Protein 3FK8 (pdb70)

Structure (mmCIF, N/CA/C/O backbone):
data_3FK8
#
_entry.id   3FK8
#
_cell.length_a   35.325
_cell.length_b   50.236
_cell.length_c   65.858
_cell.angle_alpha   90.00
_cell.angle_beta   90.00
_cell.angle_gamma   90.00
#
_symmetry.space_group_name_H-M   'P 21 21 21'
#
loop_
_entity.id
_entity.type
_entity.pdbx_description
1 polymer 'Disulphide isomerase'
2 non-polymer 'FORMIC ACID'
3 water water
#
loop_
_atom_site.group_PDB
_atom_site.id
_atom_site.type_symbol
_atom_site.label_atom_id
_atom_site.label_alt_id
_atom_site.label_comp_id
_atom_site.label_asym_id
_atom_site.label_entity_id
_atom_site.label_seq_id
_atom_site.pdbx_PDB_ins_code
_atom_site.Cartn_x
_atom_site.Cartn_y
_atom_site.Cartn_z
_atom_site.occupancy
_atom_site.B_iso_or_equiv
_atom_site.auth_seq_id
_atom_site.auth_comp_id
_atom_site.auth_asym_id
_atom_site.auth_atom_id
_atom_site.pdbx_PDB_model_num
ATOM 1 N N . ALA A 1 3 ? 44.536 1.410 15.123 1.00 36.80 18 ALA A N 1
ATOM 2 C CA . ALA A 1 3 ? 43.656 0.775 14.094 1.00 36.44 18 ALA A CA 1
ATOM 3 C C . ALA A 1 3 ? 43.379 1.690 12.891 1.00 35.84 18 ALA A C 1
ATOM 4 O O . ALA A 1 3 ? 43.076 2.871 13.038 1.00 36.62 18 ALA A O 1
ATOM 6 N N . LEU A 1 4 ? 43.489 1.119 11.698 1.00 34.73 19 LEU A N 1
ATOM 7 C CA . LEU A 1 4 ? 43.436 1.882 10.458 1.00 33.11 19 LEU A CA 1
ATOM 8 C C . LEU A 1 4 ? 42.006 1.879 9.908 1.00 33.09 19 LEU A C 1
ATOM 9 O O . LEU A 1 4 ? 41.298 0.879 9.999 1.00 33.52 19 LEU A O 1
ATOM 14 N N . ASN A 1 5 ? 41.582 3.007 9.356 1.00 32.48 20 ASN A N 1
ATOM 15 C CA . ASN A 1 5 ? 40.262 3.145 8.702 1.00 32.12 20 ASN A CA 1
ATOM 16 C C . ASN A 1 5 ? 39.004 2.867 9.559 1.00 31.40 20 ASN A C 1
ATOM 17 O O . ASN A 1 5 ? 38.091 2.143 9.153 1.00 33.32 20 ASN A O 1
ATOM 22 N N . LEU A 1 6 ? 38.976 3.473 10.737 1.00 29.53 21 LEU A N 1
ATOM 23 C CA . LEU A 1 6 ? 37.828 3.421 11.660 1.00 28.10 21 LEU A CA 1
ATOM 24 C C . LEU A 1 6 ? 36.518 3.941 11.067 1.00 25.84 21 LEU A C 1
ATOM 25 O O . LEU A 1 6 ? 36.509 4.948 10.364 1.00 25.90 21 LEU A O 1
ATOM 30 N N . PRO A 1 7 ? 35.384 3.279 11.389 1.00 22.91 22 PRO A N 1
ATOM 31 C CA . PRO A 1 7 ? 34.149 3.801 10.745 1.00 21.94 22 PRO A CA 1
ATOM 32 C C . PRO A 1 7 ? 33.677 5.172 11.242 1.00 20.04 22 PRO A C 1
ATOM 33 O O . PRO A 1 7 ? 33.085 5.933 10.485 1.00 22.10 22 PRO A O 1
ATOM 37 N N . TYR A 1 8 ? 33.964 5.494 12.494 1.00 15.62 23 TYR A N 1
ATOM 38 C CA . TYR A 1 8 ? 33.551 6.761 13.070 1.00 15.60 23 TYR A CA 1
ATOM 39 C C . TYR A 1 8 ? 34.728 7.713 13.206 1.00 16.29 23 TYR A C 1
ATOM 40 O O . TYR A 1 8 ? 35.829 7.316 13.607 1.00 17.19 23 TYR A O 1
ATOM 49 N N . ASP A 1 9 ? 34.457 8.979 12.926 1.00 16.59 24 ASP A N 1
ATOM 50 C CA . ASP A 1 9 ? 35.479 9.997 13.024 1.00 17.31 24 ASP A CA 1
ATOM 51 C C . ASP A 1 9 ? 35.293 10.708 14.338 1.00 16.52 24 ASP A C 1
ATOM 52 O O . ASP A 1 9 ? 34.373 11.525 14.508 1.00 18.03 24 ASP A O 1
ATOM 57 N N . GLU A 1 10 ? 36.163 10.386 15.287 1.00 17.33 25 GLU A N 1
ATOM 58 C CA . GLU A 1 10 ? 36.055 10.899 16.631 1.00 17.32 25 GLU A CA 1
ATOM 59 C C . GLU A 1 10 ? 36.337 12.406 16.744 1.00 19.32 25 GLU A C 1
ATOM 60 O O . GLU A 1 10 ? 36.018 13.018 17.760 1.00 20.10 25 GLU A O 1
ATOM 66 N N . HIS A 1 11 ? 36.879 12.987 15.673 1.00 17.99 26 HIS A N 1
ATOM 67 C CA . HIS A 1 11 ? 37.244 14.395 15.612 1.00 18.11 26 HIS A CA 1
ATOM 68 C C . HIS A 1 11 ? 36.259 15.243 14.846 1.00 18.62 26 HIS A C 1
ATOM 69 O O . HIS A 1 11 ? 36.404 16.483 14.845 1.00 20.67 26 HIS A O 1
ATOM 76 N N . ALA A 1 12 ? 35.263 14.602 14.210 1.00 18.36 27 ALA A N 1
ATOM 77 C CA . ALA A 1 12 ? 34.333 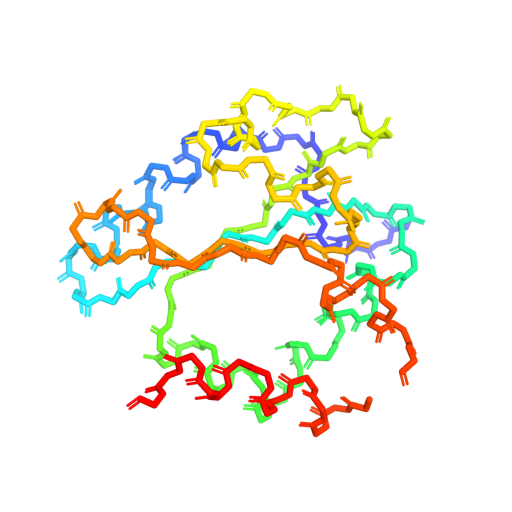15.343 13.380 1.00 18.95 27 ALA A CA 1
ATOM 78 C C . ALA A 1 12 ? 33.471 16.307 14.203 1.00 18.43 27 ALA A C 1
ATOM 79 O O . ALA A 1 12 ? 33.120 16.042 15.364 1.00 17.91 27 ALA A O 1
ATOM 81 N N . ASP A 1 13 ? 33.108 17.421 13.570 1.00 18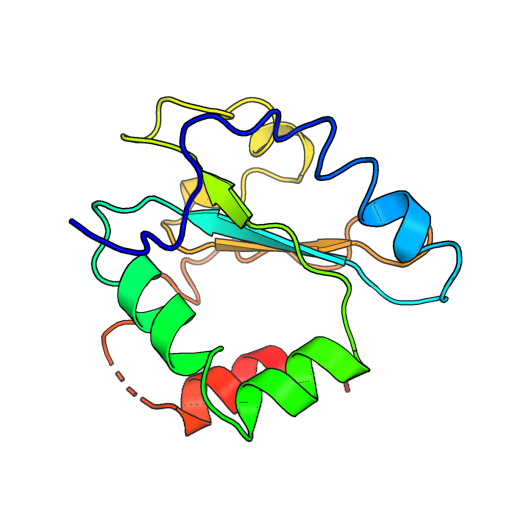.52 28 ASP A N 1
ATOM 82 C CA . ASP A 1 13 ? 32.100 18.346 14.055 1.00 18.00 28 ASP A CA 1
ATOM 83 C C . ASP A 1 13 ? 30.774 17.770 13.558 1.00 16.68 28 ASP A C 1
ATOM 84 O O . ASP A 1 13 ? 30.357 18.046 12.441 1.00 15.93 28 ASP A O 1
ATOM 89 N N . ALA A 1 14 ? 30.147 16.926 14.381 1.00 14.62 29 ALA A N 1
ATOM 90 C CA . ALA A 1 14 ? 28.993 16.196 13.900 1.00 13.74 29 ALA A CA 1
ATOM 91 C C . ALA A 1 14 ? 27.823 17.134 13.543 1.00 13.03 29 ALA A C 1
ATOM 92 O O . ALA A 1 14 ? 27.108 16.886 12.581 1.00 14.76 29 ALA A O 1
ATOM 94 N N . TRP A 1 15 ? 27.577 18.200 14.318 1.00 14.12 30 TRP A N 1
ATOM 95 C CA . TRP A 1 15 ? 26.484 19.109 13.969 1.00 14.48 30 TRP A CA 1
ATOM 96 C C . TRP A 1 15 ? 26.648 19.728 12.581 1.00 14.95 30 TRP A C 1
ATOM 97 O O . TRP A 1 15 ? 25.687 19.828 11.814 1.00 15.40 30 TRP A O 1
ATOM 108 N N A THR A 1 16 ?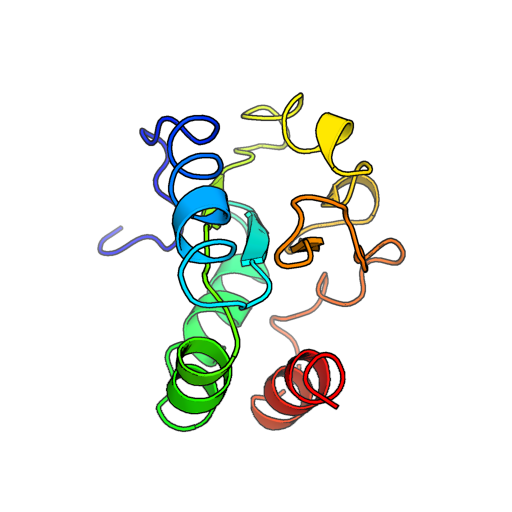 27.884 20.136 12.275 0.50 14.50 31 THR A N 1
ATOM 109 N N B THR A 1 16 ? 27.867 20.131 12.238 0.50 15.81 31 THR A N 1
ATOM 110 C CA A THR A 1 16 ? 28.178 20.688 10.945 0.50 14.69 31 THR A CA 1
ATOM 111 C CA B THR A 1 16 ? 28.049 20.711 10.904 0.50 16.86 31 THR A CA 1
ATOM 112 C C A THR A 1 16 ? 27.942 19.649 9.875 0.50 14.47 31 THR A C 1
ATOM 113 C C B THR A 1 16 ? 28.041 19.661 9.804 0.50 16.02 31 THR A C 1
ATOM 114 O O A THR A 1 16 ? 27.266 19.938 8.874 0.50 13.80 31 THR A O 1
ATOM 115 O O B THR A 1 16 ? 27.657 19.959 8.679 0.50 16.53 31 THR A O 1
ATOM 122 N N . GLN A 1 17 ? 28.419 18.423 10.127 1.00 14.93 32 GLN A N 1
ATOM 123 C CA . GLN A 1 17 ? 28.233 17.324 9.172 1.00 14.91 32 GLN A CA 1
ATOM 124 C C . GLN A 1 17 ? 26.770 17.007 8.942 1.00 14.42 32 GLN A C 1
ATOM 125 O O . GLN A 1 17 ? 26.368 16.786 7.802 1.00 15.25 32 GLN A O 1
ATOM 131 N N . VAL A 1 18 ? 25.969 17.004 10.013 1.00 15.42 33 VAL A N 1
ATOM 132 C CA . VAL A 1 18 ? 24.550 16.726 9.849 1.00 15.86 33 VAL A CA 1
ATOM 133 C C . VAL A 1 18 ? 23.884 17.879 9.074 1.00 16.66 33 VAL A C 1
ATOM 134 O O . VAL A 1 18 ? 23.086 17.661 8.190 1.00 16.40 33 VAL A O 1
ATOM 138 N N . LYS A 1 19 ? 24.254 19.120 9.395 1.00 16.09 34 LYS A N 1
ATOM 139 C CA . LYS A 1 19 ? 23.691 20.272 8.694 1.00 16.85 34 LYS A CA 1
ATOM 140 C C . LYS A 1 19 ? 23.967 20.167 7.184 1.00 17.40 34 LYS A C 1
ATOM 141 O O . LYS A 1 19 ? 23.070 20.385 6.350 1.00 18.36 34 LYS A O 1
ATOM 147 N N A LYS A 1 20 ? 25.220 19.838 6.862 0.50 17.07 35 LYS A N 1
ATOM 148 N N B LYS A 1 20 ? 25.207 19.867 6.816 0.50 16.95 35 LYS A N 1
ATOM 149 C CA A LYS A 1 20 ? 25.664 19.695 5.471 0.50 17.99 35 LYS A CA 1
ATOM 150 C CA B LYS A 1 20 ? 25.510 19.746 5.388 0.50 17.45 35 LYS A CA 1
ATOM 151 C C A LYS A 1 20 ? 24.953 18.542 4.731 0.50 17.69 35 LYS A C 1
ATOM 152 C C B LYS A 1 20 ? 24.725 18.585 4.755 0.50 17.34 35 LYS A C 1
ATOM 153 O O A LYS A 1 20 ? 24.662 18.662 3.541 0.50 18.20 35 LYS A O 1
ATOM 154 O O B LYS A 1 20 ? 24.129 18.737 3.678 0.50 17.46 35 LYS A O 1
ATOM 165 N N . ALA A 1 21 ? 24.686 17.433 5.427 1.00 17.29 36 ALA A N 1
ATOM 166 C CA . ALA A 1 21 ? 23.989 16.290 4.839 1.00 17.40 36 ALA A CA 1
ATOM 167 C C . ALA A 1 21 ? 22.509 16.622 4.631 1.00 17.36 36 ALA A C 1
ATOM 168 O O . ALA A 1 21 ? 21.935 16.323 3.566 1.00 17.95 36 ALA A O 1
ATOM 170 N N . LEU A 1 22 ? 21.895 17.311 5.608 1.00 17.82 37 LEU A N 1
ATOM 171 C CA . LEU A 1 22 ? 20.504 17.708 5.478 1.00 18.96 37 LEU A CA 1
ATOM 172 C C . LEU A 1 22 ? 20.329 18.714 4.336 1.00 19.23 37 LEU A C 1
ATOM 173 O O . LEU A 1 22 ? 19.326 18.663 3.611 1.00 20.78 37 LEU A O 1
ATOM 178 N N . ALA A 1 23 ? 21.314 19.600 4.143 1.00 19.97 38 ALA A N 1
ATOM 179 C CA . ALA A 1 23 ? 21.262 20.548 3.036 1.00 20.65 38 ALA A CA 1
ATOM 180 C C . ALA A 1 23 ? 21.321 19.800 1.692 1.00 20.86 38 ALA A C 1
ATOM 181 O O . ALA A 1 23 ? 20.624 20.135 0.723 1.00 22.01 38 ALA A O 1
ATOM 183 N N . ALA A 1 24 ? 22.149 18.754 1.655 1.00 19.72 39 ALA A N 1
ATOM 184 C CA . ALA A 1 24 ? 22.305 17.923 0.454 1.00 20.16 39 ALA A CA 1
ATOM 185 C C . ALA A 1 24 ? 21.012 17.160 0.176 1.00 19.22 39 ALA A C 1
ATOM 186 O O . ALA A 1 24 ? 20.611 17.037 -0.987 1.00 19.89 39 ALA A O 1
ATOM 188 N N . GLY A 1 25 ? 20.378 16.627 1.221 1.00 18.96 40 GLY A N 1
ATOM 189 C CA . GLY A 1 25 ? 19.098 15.954 1.077 1.00 19.91 40 GLY A CA 1
ATOM 190 C C . GLY A 1 25 ? 18.003 16.860 0.576 1.00 20.78 40 GLY A C 1
ATOM 191 O O . GLY A 1 25 ? 17.177 16.441 -0.233 1.00 21.47 40 GLY A O 1
ATOM 192 N N . LYS A 1 26 ? 17.941 18.077 1.101 1.00 21.46 41 LYS A N 1
ATOM 193 C CA A LYS A 1 26 ? 16.966 19.040 0.580 0.50 22.75 41 LYS A CA 1
ATOM 194 C CA B LYS A 1 26 ? 16.970 19.053 0.582 0.50 22.83 41 LYS A CA 1
ATOM 195 C C . LYS A 1 26 ? 17.205 19.318 -0.911 1.00 23.44 41 LYS A C 1
ATOM 196 O O . LYS A 1 26 ? 16.266 19.279 -1.705 1.00 24.22 41 LYS A O 1
ATOM 207 N N . ARG A 1 27 ? 18.468 19.554 -1.268 1.00 23.69 42 ARG A N 1
ATOM 208 C CA A ARG A 1 27 ? 18.879 19.842 -2.646 0.50 24.38 42 ARG A CA 1
ATOM 209 C CA B ARG A 1 27 ? 18.888 19.839 -2.643 0.50 24.22 42 ARG A CA 1
ATOM 210 C C . ARG A 1 27 ? 18.537 18.704 -3.604 1.00 24.70 42 ARG A C 1
ATOM 211 O O . ARG A 1 27 ? 18.022 18.936 -4.715 1.00 26.14 42 ARG A O 1
ATOM 226 N N . THR A 1 28 ? 18.826 17.475 -3.191 1.00 23.29 43 THR A N 1
ATOM 227 C CA . THR A 1 28 ? 18.637 16.284 -4.037 1.00 22.08 43 THR A CA 1
ATOM 228 C C . THR A 1 28 ? 17.265 15.622 -3.864 1.00 20.95 43 THR A C 1
ATOM 229 O O . THR A 1 28 ? 16.945 14.643 -4.559 1.00 22.39 43 THR A O 1
AT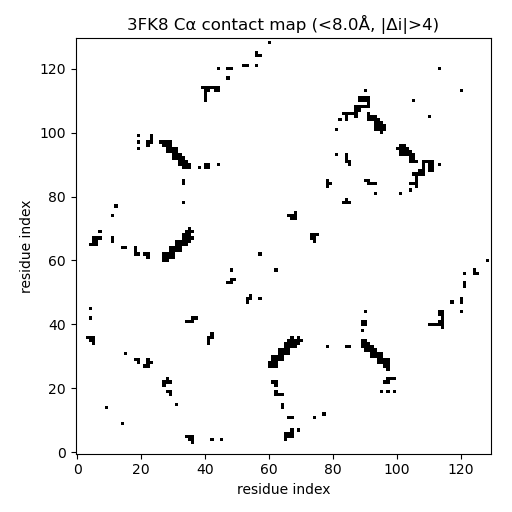OM 233 N N . HIS A 1 29 ? 16.463 16.135 -2.926 1.00 20.59 44 HIS A N 1
ATOM 234 C CA . HIS A 1 29 ? 15.162 15.543 -2.556 1.00 20.64 44 HIS A CA 1
ATOM 235 C C . HIS A 1 29 ? 15.328 14.085 -2.107 1.00 19.98 44 HIS A C 1
ATOM 236 O O . HIS A 1 29 ? 14.644 13.178 -2.577 1.00 20.97 44 HIS A O 1
ATOM 243 N N . LYS A 1 30 ? 16.303 13.880 -1.230 1.00 18.45 45 LYS A N 1
ATOM 244 C CA A LYS A 1 30 ? 16.543 12.574 -0.635 0.50 17.43 45 LYS A CA 1
ATOM 245 C CA B LYS A 1 30 ? 16.598 12.577 -0.642 0.50 17.47 45 LYS A CA 1
ATOM 246 C C . LYS A 1 30 ? 16.500 12.663 0.876 1.00 16.62 45 LYS A C 1
ATOM 247 O O . LYS A 1 30 ? 16.830 13.697 1.457 1.00 17.15 45 LYS A O 1
ATOM 258 N N . PRO A 1 31 ? 16.054 11.589 1.518 1.00 15.57 46 PRO A N 1
ATOM 259 C CA . PRO A 1 31 ? 16.195 11.519 2.983 1.00 15.31 46 PRO A CA 1
ATOM 260 C C . PRO A 1 31 ? 17.668 11.404 3.402 1.00 15.60 46 PRO A C 1
ATOM 261 O O . PRO A 1 31 ? 18.539 10.966 2.607 1.00 15.59 46 PRO A O 1
ATOM 265 N N . THR A 1 32 ? 17.945 11.800 4.634 1.00 14.79 47 THR A N 1
ATOM 266 C CA . THR A 1 32 ? 19.266 11.659 5.229 1.00 15.42 47 THR A CA 1
ATOM 267 C C . THR A 1 32 ? 19.237 10.559 6.284 1.00 13.53 47 THR A C 1
ATOM 268 O O . THR A 1 32 ? 18.301 10.468 7.078 1.00 13.80 47 THR A O 1
ATOM 272 N N . LEU A 1 33 ? 20.250 9.706 6.257 1.00 13.13 48 LEU A N 1
ATOM 273 C CA . LEU A 1 33 ? 20.427 8.654 7.226 1.00 11.85 48 LEU A CA 1
ATOM 274 C C . LEU A 1 33 ? 21.515 9.057 8.216 1.00 11.53 48 LEU A C 1
ATOM 275 O O . LEU A 1 33 ? 22.654 9.293 7.834 1.00 12.65 48 LEU A O 1
ATOM 280 N N . LEU A 1 34 ? 21.116 9.199 9.464 1.00 10.15 49 LEU A N 1
ATOM 281 C CA . LEU A 1 34 ? 22.062 9.448 10.550 1.00 10.27 49 LEU A CA 1
ATOM 282 C C . LEU A 1 34 ? 22.356 8.113 11.259 1.00 10.23 49 LEU A C 1
ATOM 283 O O . LEU A 1 34 ? 21.418 7.444 11.713 1.00 10.94 49 LEU A O 1
ATOM 288 N N . VAL A 1 35 ? 23.627 7.747 11.308 1.00 10.07 50 VAL A N 1
ATOM 289 C CA . VAL A 1 35 ? 24.034 6.476 11.909 1.00 9.89 50 VAL A CA 1
ATOM 290 C C . VAL A 1 35 ? 24.836 6.778 13.142 1.00 8.89 50 VAL A C 1
ATOM 291 O O . VAL A 1 35 ? 25.938 7.348 13.061 1.00 10.03 50 VAL A O 1
ATOM 295 N N . PHE A 1 36 ? 24.259 6.468 14.307 1.00 9.01 51 PHE A N 1
ATOM 296 C CA . PHE A 1 36 ? 24.920 6.724 15.607 1.00 8.66 51 PHE A CA 1
ATOM 297 C C . PHE A 1 36 ? 25.640 5.468 16.079 1.00 9.52 51 PHE A C 1
ATOM 298 O O . PHE A 1 36 ? 25.044 4.393 16.157 1.00 10.77 51 PHE A O 1
ATOM 306 N N . GLY A 1 37 ? 26.911 5.593 16.455 1.00 8.94 52 GLY A N 1
ATOM 307 C CA . GLY A 1 37 ? 27.660 4.422 16.869 1.00 9.29 52 GLY A CA 1
ATOM 308 C C . GLY A 1 37 ? 29.019 4.842 17.377 1.00 8.96 52 GLY A C 1
ATOM 309 O O . GLY A 1 37 ? 29.268 6.032 17.653 1.00 9.97 52 GLY A O 1
ATOM 310 N N . ALA A 1 38 ? 29.936 3.884 17.487 1.00 9.77 53 ALA A N 1
ATOM 311 C CA . ALA A 1 38 ? 31.264 4.185 17.982 1.00 9.84 53 ALA A CA 1
ATOM 312 C C . ALA A 1 38 ? 32.189 3.083 17.512 1.00 10.52 53 ALA A C 1
ATOM 313 O O . ALA A 1 38 ? 31.773 1.940 17.271 1.00 11.78 53 ALA A O 1
ATOM 315 N N . ASN A 1 39 ? 33.492 3.368 17.491 1.00 11.24 54 ASN A N 1
ATOM 316 C CA . ASN A 1 39 ? 34.468 2.410 16.987 1.00 12.79 54 ASN A CA 1
ATOM 317 C C . ASN A 1 39 ? 34.691 1.207 17.880 1.00 13.58 54 ASN A C 1
ATOM 318 O O . ASN A 1 39 ? 35.089 0.160 17.374 1.00 16.17 54 ASN A O 1
ATOM 323 N N . TRP A 1 40 ? 34.428 1.342 19.174 1.00 13.29 55 TRP A N 1
ATOM 324 C CA . TRP A 1 40 ? 34.599 0.216 20.101 1.00 14.23 55 TRP A CA 1
ATOM 325 C C . TRP A 1 40 ? 33.526 -0.827 19.938 1.00 13.91 55 TRP A C 1
ATOM 326 O O . TRP A 1 40 ? 33.690 -1.931 20.447 1.00 15.68 55 TRP A O 1
ATOM 337 N N . CYS A 1 41 ? 32.403 -0.482 19.299 1.00 11.65 56 CYS A N 1
ATOM 338 C CA . CYS A 1 41 ? 31.263 -1.370 19.280 1.00 12.35 56 CYS A CA 1
ATOM 339 C C . CYS A 1 41 ? 31.284 -2.320 18.090 1.00 11.24 56 CYS A C 1
ATOM 340 O O . CYS A 1 41 ? 31.291 -1.900 16.925 1.00 12.44 56 CYS A O 1
ATOM 343 N N . THR A 1 42 ? 31.375 -3.607 18.403 1.00 12.39 57 THR A N 1
ATOM 344 C CA A THR A 1 42 ? 31.536 -4.595 17.353 0.50 12.26 57 THR A CA 1
ATOM 345 C CA B THR A 1 42 ? 31.490 -4.625 17.395 0.50 12.60 57 THR A CA 1
ATOM 346 C C . THR A 1 42 ? 30.299 -4.632 16.448 1.00 10.92 57 THR A C 1
ATOM 347 O O . THR A 1 42 ? 30.430 -4.899 15.262 1.00 12.08 57 THR A O 1
ATOM 354 N N . ASP A 1 43 ? 29.085 -4.370 16.985 1.00 10.02 58 ASP A N 1
ATOM 355 C CA . ASP A 1 43 ? 27.924 -4.290 16.118 1.00 9.87 58 ASP A CA 1
ATOM 356 C C . ASP A 1 43 ? 27.965 -3.116 15.175 1.00 10.09 58 ASP A C 1
ATOM 357 O O . ASP A 1 43 ? 27.583 -3.205 14.002 1.00 10.79 58 ASP A O 1
ATOM 362 N N . CYS A 1 44 ? 28.515 -1.986 15.644 1.00 10.31 59 CYS A N 1
ATOM 363 C CA . CYS A 1 44 ? 28.684 -0.832 14.760 1.00 10.08 59 CYS A CA 1
ATOM 364 C C . CYS A 1 44 ? 29.698 -1.106 13.656 1.00 9.76 59 CYS A C 1
ATOM 365 O O . CYS A 1 44 ? 29.488 -0.709 12.498 1.00 11.60 59 CYS A O 1
ATOM 368 N N . ARG A 1 45 ? 30.799 -1.786 14.011 1.00 11.26 60 ARG A N 1
ATOM 369 C CA . ARG A 1 45 ? 31.776 -2.127 13.001 1.00 12.15 60 ARG A CA 1
ATOM 370 C C . ARG A 1 45 ? 31.192 -3.095 11.971 1.00 11.81 60 ARG A C 1
ATOM 371 O O . ARG A 1 45 ? 31.435 -2.977 10.780 1.00 12.14 60 ARG A O 1
ATOM 379 N N . ALA A 1 46 ? 30.399 -4.066 12.435 1.00 11.47 61 ALA A N 1
ATOM 380 C CA . ALA A 1 46 ? 29.767 -5.009 11.515 1.00 11.22 61 ALA A CA 1
ATOM 381 C C . ALA A 1 46 ? 28.773 -4.340 10.581 1.00 11.36 61 ALA A C 1
ATOM 382 O O . ALA A 1 46 ? 28.712 -4.668 9.389 1.00 11.47 61 ALA A O 1
ATOM 384 N N . LEU A 1 47 ? 27.964 -3.414 11.111 1.00 10.50 62 LEU A N 1
ATOM 385 C CA . LEU A 1 47 ? 27.024 -2.717 10.272 1.00 10.95 62 LEU A CA 1
ATOM 386 C C . LEU A 1 47 ? 27.768 -1.950 9.184 1.00 11.01 62 LEU A C 1
ATOM 387 O O . LEU A 1 47 ? 27.398 -1.996 7.995 1.00 12.35 62 LEU A O 1
ATOM 392 N N . ASP A 1 48 ? 28.840 -1.226 9.570 1.00 11.28 63 ASP A N 1
ATOM 393 C CA . ASP A 1 48 ? 29.602 -0.474 8.591 1.00 12.60 63 ASP A CA 1
ATOM 394 C C . ASP A 1 48 ? 30.187 -1.381 7.517 1.00 12.72 63 ASP A C 1
ATOM 395 O O . ASP A 1 48 ? 30.129 -1.039 6.315 1.00 14.02 63 ASP A O 1
ATOM 400 N N . LYS A 1 49 ? 30.736 -2.533 7.921 1.00 12.10 64 LYS A N 1
ATOM 401 C CA . LYS A 1 49 ? 31.332 -3.439 6.946 1.00 13.73 64 LYS A CA 1
ATOM 402 C C . LYS A 1 49 ? 30.272 -3.908 5.949 1.00 13.51 64 LYS A C 1
ATOM 403 O O . LYS A 1 49 ? 30.518 -3.969 4.740 1.00 14.65 64 LYS A O 1
ATOM 409 N N . SER A 1 50 ? 29.092 -4.284 6.424 1.00 12.63 65 SER A N 1
ATOM 410 C CA . SER A 1 50 ? 28.029 -4.678 5.519 1.00 12.56 65 SER A CA 1
ATOM 411 C C . SER A 1 50 ? 27.559 -3.580 4.586 1.00 13.72 65 SER A C 1
ATOM 412 O O . SER A 1 50 ? 27.340 -3.814 3.392 1.00 14.09 65 SER A O 1
ATOM 415 N N . LEU A 1 51 ? 27.406 -2.367 5.110 1.00 12.72 66 LEU A N 1
ATOM 416 C CA . LEU A 1 51 ? 26.969 -1.258 4.292 1.00 14.05 66 LEU A CA 1
ATOM 417 C C . LEU A 1 51 ? 27.974 -0.880 3.221 1.00 14.17 66 LEU A C 1
ATOM 418 O O . LEU A 1 51 ? 27.585 -0.266 2.244 1.00 15.98 66 LEU A O 1
ATOM 423 N N A ARG A 1 52 ? 29.228 -1.301 3.425 0.50 14.65 67 ARG A N 1
ATOM 424 N N B ARG A 1 52 ? 29.237 -1.272 3.383 0.50 14.36 67 ARG A N 1
ATOM 425 C CA A ARG A 1 52 ? 30.328 -1.075 2.493 0.50 15.62 67 ARG A CA 1
ATOM 426 C CA B ARG A 1 52 ? 30.251 -0.975 2.374 0.50 15.04 67 ARG A CA 1
ATOM 427 C C A ARG A 1 52 ? 30.288 -2.000 1.289 0.50 14.89 67 ARG A C 1
ATOM 428 C C B ARG A 1 52 ? 30.427 -2.106 1.361 0.50 14.72 67 ARG A C 1
ATOM 429 O O A ARG A 1 52 ? 30.924 -1.683 0.259 0.50 14.56 67 ARG A O 1
ATOM 430 O O B ARG A 1 52 ? 31.346 -2.037 0.518 0.50 16.41 67 ARG A O 1
ATOM 445 N N . ASN A 1 53 ? 29.551 -3.117 1.378 1.00 14.57 68 ASN A N 1
ATOM 446 C CA . ASN A 1 53 ? 29.586 -4.085 0.268 1.00 14.98 68 ASN A CA 1
ATOM 447 C C . ASN A 1 53 ? 28.925 -3.481 -0.976 1.00 14.42 68 ASN A C 1
ATOM 448 O O . ASN A 1 53 ? 28.298 -2.430 -0.920 1.00 15.01 68 ASN A O 1
ATOM 453 N N . GLN A 1 54 ? 29.116 -4.098 -2.140 1.00 15.31 69 GLN A N 1
ATOM 454 C CA A GLN A 1 54 ? 28.669 -3.506 -3.371 0.50 15.39 69 GLN A CA 1
ATOM 455 C CA B GLN A 1 54 ? 28.651 -3.468 -3.364 0.50 15.19 69 GLN A CA 1
ATOM 456 C C . GLN A 1 54 ? 27.140 -3.345 -3.447 1.00 14.79 69 GLN A C 1
ATOM 457 O O . GLN A 1 54 ? 26.636 -2.293 -3.830 1.00 15.10 69 GLN A O 1
ATOM 468 N N . LYS A 1 55 ? 26.415 -4.407 -3.099 1.00 14.13 70 LYS A N 1
ATOM 469 C CA . LYS A 1 55 ? 24.925 -4.352 -3.151 1.00 13.19 70 LYS A CA 1
ATOM 470 C C . LYS A 1 55 ? 24.384 -3.289 -2.195 1.00 13.69 70 LYS A C 1
ATOM 471 O O . LYS A 1 55 ? 23.537 -2.462 -2.544 1.00 13.68 70 LYS A O 1
ATOM 477 N N . ASN A 1 56 ? 24.919 -3.276 -0.991 1.00 13.13 71 ASN A N 1
ATOM 478 C CA . ASN A 1 56 ? 24.374 -2.390 0.002 1.00 12.80 71 ASN A CA 1
ATOM 479 C C . ASN A 1 56 ? 24.802 -0.937 -0.240 1.00 14.22 71 ASN A C 1
ATOM 480 O O . ASN A 1 56 ? 24.033 -0.010 -0.005 1.00 14.92 71 ASN A O 1
ATOM 485 N N . THR A 1 57 ? 26.032 -0.726 -0.695 1.00 15.21 72 THR A N 1
ATOM 486 C CA . THR A 1 57 ? 26.535 0.629 -1.055 1.00 17.03 72 THR A CA 1
ATOM 487 C C . THR A 1 57 ? 25.612 1.233 -2.103 1.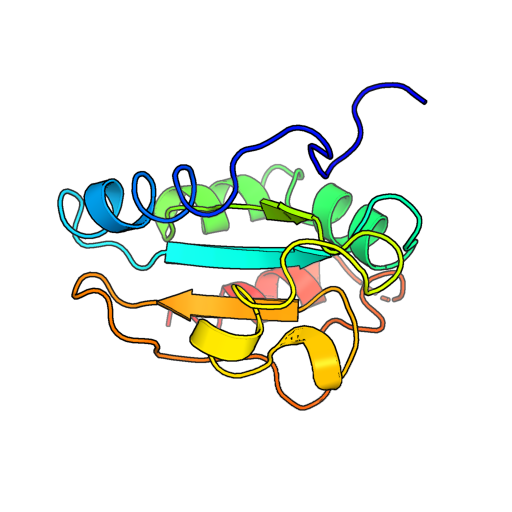00 16.89 72 THR A C 1
ATOM 488 O O . THR A 1 57 ? 25.289 2.415 -2.024 1.00 16.99 72 THR A O 1
ATOM 492 N N . ALA A 1 58 ? 25.231 0.441 -3.111 1.00 15.54 73 ALA A N 1
ATOM 493 C CA . ALA A 1 58 ? 24.423 0.958 -4.185 1.00 16.69 73 ALA A CA 1
ATOM 494 C C . ALA A 1 58 ? 23.068 1.347 -3.664 1.00 15.29 73 ALA A C 1
ATOM 495 O O . ALA A 1 58 ? 22.560 2.409 -4.024 1.00 17.29 73 ALA A O 1
ATOM 497 N N . LEU A 1 59 ? 22.466 0.506 -2.811 1.00 15.31 74 LEU A N 1
ATOM 498 C CA . LEU A 1 59 ? 21.153 0.856 -2.217 1.00 15.00 74 LEU A CA 1
ATOM 499 C C . LEU A 1 59 ? 21.223 2.165 -1.434 1.00 13.88 74 LEU A C 1
ATOM 500 O O . LEU A 1 59 ? 20.379 3.081 -1.633 1.00 15.15 74 LEU A O 1
ATOM 505 N N . ILE A 1 60 ? 22.249 2.287 -0.579 1.00 14.40 75 ILE A N 1
ATOM 506 C CA . ILE A 1 60 ? 22.332 3.454 0.320 1.00 14.86 75 ILE A CA 1
ATOM 507 C C . ILE A 1 60 ? 22.648 4.719 -0.497 1.00 14.64 75 ILE A C 1
ATOM 508 O O . ILE A 1 60 ? 22.021 5.796 -0.311 1.00 15.75 75 ILE A O 1
ATOM 513 N N . ALA A 1 61 ? 23.597 4.605 -1.430 1.00 15.07 76 ALA A N 1
ATOM 514 C CA . ALA A 1 61 ? 24.003 5.783 -2.206 1.00 17.31 76 ALA A CA 1
ATOM 515 C C . ALA A 1 61 ? 22.849 6.306 -3.066 1.00 16.97 76 ALA A C 1
ATOM 516 O O . ALA A 1 61 ? 22.675 7.535 -3.234 1.00 18.72 76 ALA A O 1
ATOM 518 N N . LYS A 1 62 ? 22.054 5.397 -3.627 1.00 16.55 77 LYS A N 1
ATOM 519 C CA . LYS A 1 62 ? 20.947 5.839 -4.466 1.00 18.29 77 LYS A CA 1
ATOM 520 C C . LYS A 1 62 ? 19.856 6.594 -3.682 1.00 16.99 77 LYS A C 1
ATOM 521 O O . LYS A 1 62 ? 19.226 7.553 -4.186 1.00 19.43 77 LYS A O 1
ATOM 527 N N . HIS A 1 63 ? 19.634 6.150 -2.437 1.00 16.65 78 HIS A N 1
ATOM 528 C CA . HIS A 1 63 ? 18.470 6.613 -1.694 1.00 16.49 78 HIS A CA 1
ATOM 529 C C . HIS A 1 63 ? 18.694 7.604 -0.592 1.00 15.68 78 HIS A C 1
ATOM 530 O O . HIS A 1 63 ? 17.730 8.290 -0.227 1.00 17.83 78 HIS A O 1
ATOM 537 N N . PHE A 1 64 ? 19.909 7.732 -0.067 1.00 14.74 79 PHE A N 1
ATOM 538 C CA . PHE A 1 64 ? 20.152 8.541 1.135 1.00 14.35 79 PHE A CA 1
ATOM 539 C C . PHE A 1 64 ? 21.357 9.410 1.023 1.00 14.08 79 PHE A C 1
ATOM 540 O O . PHE A 1 64 ? 22.321 9.089 0.304 1.00 16.02 79 PHE A O 1
ATOM 548 N N . GLU A 1 65 ? 21.322 10.519 1.741 1.00 14.46 80 GLU A N 1
ATOM 549 C CA . GLU A 1 65 ? 22.560 11.187 2.169 1.00 14.65 80 GLU A CA 1
ATOM 550 C C . GLU A 1 65 ? 22.894 10.545 3.498 1.00 15.10 80 GLU A C 1
ATOM 551 O O . GLU A 1 65 ? 21.976 10.063 4.182 1.00 17.85 80 GLU A O 1
ATOM 557 N N . VAL A 1 66 ? 24.158 10.396 3.837 1.00 14.09 81 VAL A N 1
ATOM 558 C CA . VAL A 1 66 ? 24.506 9.623 5.061 1.00 13.42 81 VAL A CA 1
ATOM 559 C C . VAL A 1 66 ? 25.528 10.378 5.905 1.00 12.53 81 VAL A C 1
ATOM 560 O O . VAL A 1 66 ? 26.473 10.989 5.379 1.00 15.34 81 VAL A O 1
ATOM 564 N N . VAL A 1 67 ? 25.326 10.346 7.221 1.00 11.90 82 VAL A N 1
ATOM 565 C CA A VAL A 1 67 ? 26.270 10.912 8.206 0.50 11.97 82 VAL A CA 1
ATOM 566 C CA B VAL A 1 67 ? 26.320 10.848 8.129 0.50 12.28 82 VAL A CA 1
ATOM 567 C C . VAL A 1 67 ? 26.443 9.914 9.321 1.00 11.42 82 VAL A C 1
ATOM 568 O O . VAL A 1 67 ? 25.444 9.447 9.866 1.00 12.33 82 VAL A O 1
ATOM 575 N N . LYS A 1 68 ? 27.699 9.621 9.676 1.00 11.07 83 LYS A N 1
ATOM 576 C CA . LYS A 1 68 ? 28.021 8.803 10.855 1.00 11.93 83 LYS A CA 1
ATOM 577 C C . LYS A 1 68 ? 28.345 9.682 12.027 1.00 12.10 83 LYS A C 1
ATOM 578 O O . LYS A 1 68 ? 29.169 10.591 11.852 1.00 15.29 83 LYS A O 1
ATOM 584 N N . ILE A 1 69 ? 27.680 9.483 13.160 1.00 11.10 84 ILE A N 1
ATOM 585 C CA . ILE A 1 69 ? 27.855 10.305 14.350 1.00 9.98 84 ILE A CA 1
ATOM 586 C C . ILE A 1 69 ? 28.472 9.442 15.463 1.00 9.58 84 ILE A C 1
ATOM 587 O O . ILE A 1 69 ? 27.850 8.468 15.935 1.00 10.60 84 ILE A O 1
ATOM 592 N N . ASP A 1 70 ? 29.698 9.779 15.851 1.00 9.48 85 ASP A N 1
ATOM 593 C CA . ASP A 1 70 ? 30.374 9.128 16.966 1.00 9.43 85 ASP A CA 1
ATOM 594 C C . ASP A 1 70 ? 29.725 9.497 18.294 1.00 10.10 85 ASP A C 1
ATOM 595 O O . ASP A 1 70 ? 29.600 10.663 18.610 1.00 11.77 85 ASP A O 1
ATOM 600 N N . VAL A 1 71 ? 29.351 8.486 19.081 1.00 9.63 86 VAL A N 1
ATOM 601 C CA . VAL A 1 71 ? 28.843 8.745 20.420 1.00 10.14 86 VAL A CA 1
ATOM 602 C C . VAL A 1 71 ? 29.842 8.343 21.477 1.00 10.11 86 VAL A C 1
ATOM 603 O O . VAL A 1 71 ? 29.544 8.471 22.667 1.00 10.99 86 VAL A O 1
ATOM 607 N N . GLY A 1 72 ? 31.047 7.944 21.087 1.00 10.70 87 GLY A N 1
ATOM 608 C CA . GLY A 1 72 ? 32.082 7.609 22.078 1.00 12.03 87 GLY A CA 1
ATOM 609 C C . GLY A 1 72 ? 31.614 6.497 22.999 1.00 12.52 87 GLY A C 1
ATOM 610 O O . GLY A 1 72 ? 30.845 5.615 22.607 1.00 13.31 87 GLY A O 1
ATOM 611 N N . ASN A 1 73 ? 32.040 6.595 24.259 1.00 12.81 88 ASN A N 1
ATOM 612 C CA . ASN A 1 73 ? 31.549 5.655 25.299 1.00 14.07 88 ASN A CA 1
ATOM 613 C C . ASN A 1 73 ? 30.245 6.173 25.871 1.00 13.66 88 ASN A C 1
ATOM 614 O O . ASN A 1 73 ? 30.149 6.463 27.052 1.00 15.67 88 ASN A O 1
ATOM 619 N N . PHE A 1 74 ? 29.246 6.332 25.003 1.00 12.55 89 PHE A N 1
ATOM 620 C CA . PHE A 1 74 ? 28.030 7.028 25.393 1.00 11.74 89 PHE A CA 1
ATOM 621 C C . PHE A 1 74 ? 28.359 8.356 26.089 1.00 11.99 89 PHE A C 1
ATOM 622 O O . PHE A 1 74 ? 27.743 8.703 27.114 1.00 12.90 89 PHE A O 1
ATOM 630 N N . ASP A 1 75 ? 29.280 9.135 25.492 1.00 11.56 90 ASP A N 1
ATOM 631 C CA . ASP A 1 75 ? 29.738 10.356 26.137 1.00 11.90 90 ASP A CA 1
ATOM 632 C C . ASP A 1 75 ? 30.158 11.404 25.122 1.00 11.64 90 ASP A C 1
ATOM 633 O O . ASP A 1 75 ? 30.822 12.358 25.484 1.00 13.94 90 ASP A O 1
ATOM 638 N N . ARG A 1 76 ? 29.762 11.254 23.861 1.00 10.50 91 ARG A N 1
ATOM 639 C CA A ARG A 1 76 ? 30.054 12.266 22.839 0.50 10.16 91 ARG A CA 1
ATOM 640 C CA B ARG A 1 76 ? 30.068 12.258 22.836 0.50 10.68 91 ARG A CA 1
ATOM 641 C C . ARG A 1 76 ? 28.793 12.479 22.029 1.00 10.49 91 ARG A C 1
ATOM 642 O O . ARG A 1 76 ? 28.033 11.554 21.803 1.00 9.50 91 ARG A O 1
ATOM 657 N N . ASN A 1 77 ? 28.567 13.711 21.584 1.00 10.49 92 ASN A N 1
ATOM 658 C CA . ASN A 1 77 ? 27.433 14.040 20.724 1.00 10.56 92 ASN A CA 1
ATOM 659 C C . ASN A 1 77 ? 26.086 13.622 21.284 1.00 10.18 92 ASN A C 1
ATOM 660 O O . ASN A 1 77 ? 25.138 13.385 20.544 1.00 11.09 92 ASN A O 1
ATOM 665 N N . LEU A 1 78 ? 25.977 13.592 22.616 1.00 10.62 93 LEU A N 1
ATOM 666 C CA . LEU A 1 78 ? 24.721 13.110 23.178 1.00 10.97 93 LEU A CA 1
ATOM 667 C C . LEU A 1 78 ? 23.571 14.052 22.891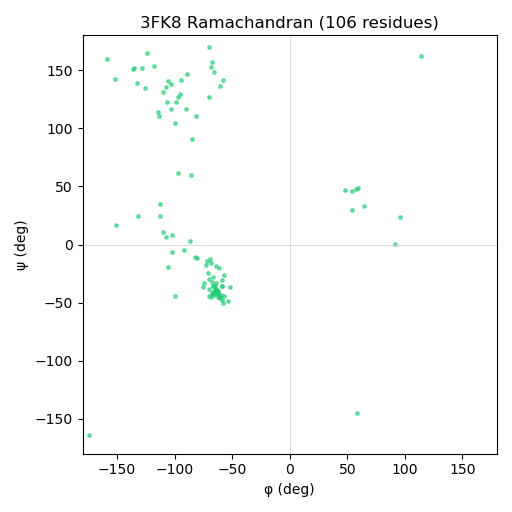 1.00 12.01 93 LEU A C 1
ATOM 668 O O . LEU A 1 78 ? 22.427 13.619 22.755 1.00 12.40 93 LEU A O 1
ATOM 673 N N . GLU A 1 79 ? 23.836 15.341 22.812 1.00 11.90 94 GLU A N 1
ATOM 674 C CA . GLU A 1 79 ? 22.770 16.276 22.530 1.00 14.25 94 GLU A CA 1
ATOM 675 C C . GLU A 1 79 ? 22.262 16.143 21.101 1.00 13.24 94 GLU A C 1
ATOM 676 O O . GLU A 1 79 ? 21.132 16.479 20.821 1.00 13.03 94 GLU A O 1
ATOM 682 N N A LEU A 1 80 ? 23.098 15.663 20.196 0.50 12.76 95 LEU A N 1
ATOM 683 N N B LEU A 1 80 ? 23.118 15.679 20.190 0.50 13.33 95 LEU A N 1
ATOM 684 C CA A LEU A 1 80 ? 22.650 15.440 18.848 0.50 11.70 95 LEU A CA 1
ATOM 685 C CA B LEU A 1 80 ? 22.694 15.381 18.834 0.50 12.76 95 LEU A CA 1
ATOM 686 C C A LEU A 1 80 ? 21.745 14.199 18.779 0.50 11.61 95 LEU A C 1
ATOM 687 C C B LEU A 1 80 ? 21.712 14.229 18.843 0.50 12.31 95 LEU A C 1
ATOM 688 O O A LEU A 1 80 ? 20.724 14.208 18.083 0.50 12.07 95 LEU A O 1
ATOM 689 O O B LEU A 1 80 ? 20.635 14.317 18.249 0.50 12.66 95 LEU A O 1
ATOM 698 N N . SER A 1 81 ? 22.061 13.161 19.563 1.00 11.85 96 SER A N 1
ATOM 699 C CA . SER A 1 81 ? 21.115 12.073 19.735 1.00 11.40 96 SER A CA 1
ATOM 700 C C . SER A 1 81 ? 19.778 12.595 20.316 1.00 11.91 96 SER A C 1
ATOM 701 O O . SER A 1 81 ? 18.703 12.262 19.842 1.00 11.95 96 SER A O 1
ATOM 704 N N . GLN A 1 82 ? 19.865 13.379 21.381 1.00 11.58 97 GLN A N 1
ATOM 705 C CA . GLN A 1 82 ? 18.630 13.873 22.010 1.00 11.90 97 GLN A CA 1
ATOM 706 C C . GLN A 1 82 ? 17.785 14.684 21.037 1.00 12.12 97 GLN A C 1
ATOM 707 O O . GLN A 1 82 ? 16.562 14.617 21.076 1.00 13.48 97 GLN A O 1
ATOM 713 N N . ALA A 1 83 ? 18.427 15.445 20.140 1.00 10.68 98 ALA A N 1
ATOM 714 C CA . ALA A 1 83 ? 17.711 16.336 19.227 1.00 11.68 98 ALA A CA 1
ATOM 715 C C . ALA A 1 83 ? 16.863 15.568 18.226 1.00 13.12 98 ALA A C 1
ATOM 716 O O . ALA A 1 83 ? 15.881 16.072 17.725 1.00 13.54 98 ALA A O 1
ATOM 718 N N . TYR A 1 84 ? 17.314 14.336 17.933 1.00 14.25 99 TYR A N 1
ATOM 719 C CA . TYR A 1 84 ? 16.757 13.530 16.854 1.00 16.23 99 TYR A CA 1
ATOM 720 C C . TYR A 1 84 ? 16.041 12.318 17.405 1.00 18.12 99 TYR A C 1
ATOM 721 O O . TYR A 1 84 ? 15.855 11.320 16.699 1.00 21.14 99 TYR A O 1
ATOM 730 N N . GLY A 1 85 ? 15.583 12.418 18.651 1.00 17.05 100 GLY A N 1
ATOM 731 C CA . GLY A 1 85 ? 14.672 11.428 19.190 1.00 19.00 100 GLY A CA 1
ATOM 732 C C . GLY A 1 85 ? 15.278 10.306 20.008 1.00 17.57 100 GLY A C 1
ATOM 733 O O . GLY A 1 85 ? 14.641 9.247 20.151 1.00 18.66 100 GLY A O 1
ATOM 734 N N . ASP A 1 86 ? 16.460 10.543 20.585 1.00 17.21 101 ASP A N 1
ATOM 735 C CA . ASP A 1 86 ? 17.154 9.573 21.451 1.00 16.39 101 ASP A CA 1
ATOM 736 C C . ASP A 1 86 ? 17.375 8.214 20.835 1.00 15.48 101 ASP A C 1
ATOM 737 O O . ASP A 1 86 ? 17.135 7.229 21.522 1.00 17.04 101 ASP A O 1
ATOM 742 N N . PRO A 1 87 ? 17.849 8.131 19.593 1.00 14.23 102 PRO A N 1
ATOM 743 C CA . PRO A 1 87 ? 17.966 6.825 18.949 1.00 14.26 102 PRO A CA 1
ATOM 744 C C . PRO A 1 87 ? 18.881 5.856 19.727 1.00 14.17 102 PRO A C 1
ATOM 745 O O . PRO A 1 87 ? 18.690 4.656 19.635 1.00 17.74 102 PRO A O 1
ATOM 749 N N . ILE A 1 88 ? 19.889 6.365 20.433 1.00 12.10 103 ILE A N 1
ATOM 750 C CA . ILE A 1 88 ? 20.877 5.483 21.058 1.00 12.75 103 ILE A CA 1
ATOM 751 C C . ILE A 1 88 ? 20.423 4.920 22.375 1.00 13.28 103 ILE A C 1
ATOM 752 O O . ILE A 1 88 ? 21.071 4.037 22.918 1.00 11.94 103 ILE A O 1
ATOM 757 N N . GLN A 1 89 ? 19.328 5.429 22.929 1.00 16.93 104 GLN A N 1
ATOM 758 C CA . GLN A 1 89 ? 18.980 4.960 24.289 1.00 17.23 104 GLN A CA 1
ATOM 759 C C . GLN A 1 89 ? 18.550 3.494 24.299 1.00 16.53 104 GLN A C 1
ATOM 760 O O . GLN A 1 89 ? 18.593 2.823 25.306 1.00 16.91 104 GLN A O 1
ATOM 766 N N . ASP A 1 90 ? 18.248 3.004 23.130 1.00 19.21 105 ASP A N 1
ATOM 767 C CA . ASP A 1 90 ? 17.791 1.734 22.915 1.00 21.16 105 ASP A CA 1
ATOM 768 C C . ASP A 1 90 ? 18.901 0.787 22.366 1.00 20.47 105 ASP A C 1
ATOM 769 O O . ASP A 1 90 ? 18.605 -0.354 22.003 1.00 23.53 105 ASP A O 1
ATOM 774 N N . GLY A 1 91 ? 20.167 1.278 22.342 1.00 18.96 106 GLY A N 1
ATOM 775 C CA . GLY A 1 91 ? 21.375 0.572 21.903 1.00 17.06 106 GLY A CA 1
ATOM 776 C C . GLY A 1 91 ? 21.992 1.179 20.637 1.00 14.48 106 GLY A C 1
ATOM 777 O O . GLY A 1 91 ? 21.300 1.874 19.889 1.00 16.24 106 GLY A O 1
ATOM 778 N N . ILE A 1 92 ? 23.259 0.853 20.393 1.00 12.62 107 ILE A N 1
ATOM 779 C CA . ILE A 1 92 ? 23.959 1.192 19.157 1.00 11.24 107 ILE A CA 1
ATOM 780 C C . ILE A 1 92 ? 24.395 -0.071 18.417 1.00 10.58 107 ILE A C 1
ATOM 781 O O . ILE A 1 92 ? 24.586 -1.124 19.021 1.00 12.00 107 ILE A O 1
ATOM 786 N N . PRO A 1 93 ? 24.539 0.014 17.086 1.00 9.60 108 PRO A N 1
ATOM 787 C CA . PRO A 1 93 ? 24.261 1.190 16.250 1.00 9.97 108 PRO A CA 1
ATOM 788 C C . PRO A 1 93 ? 22.801 1.491 16.195 1.00 9.34 108 PRO A C 1
ATOM 789 O O . PRO A 1 93 ? 21.969 0.610 16.364 1.00 10.98 108 PRO A O 1
ATOM 793 N N . ALA A 1 94 ? 22.471 2.751 15.982 1.00 9.67 109 ALA A N 1
ATOM 794 C CA . ALA A 1 94 ? 21.088 3.239 15.872 1.00 9.85 109 ALA A CA 1
ATOM 795 C C . ALA A 1 94 ? 20.993 4.187 14.717 1.00 9.60 109 ALA A C 1
ATOM 796 O O . ALA A 1 94 ? 21.968 4.829 14.360 1.00 10.71 109 ALA A O 1
ATOM 798 N N . VAL A 1 95 ? 19.823 4.271 14.098 1.00 8.94 110 VAL A N 1
ATOM 799 C CA . VAL A 1 95 ? 19.675 5.149 12.949 1.00 9.57 110 VAL A CA 1
ATOM 800 C C . VAL A 1 95 ? 18.470 6.078 13.097 1.00 9.81 110 VAL A C 1
ATOM 801 O O . VAL A 1 95 ? 17.494 5.748 13.790 1.00 10.73 110 VAL A O 1
ATOM 805 N N . VAL A 1 96 ? 18.592 7.228 12.450 1.00 9.14 111 VAL A N 1
ATOM 806 C CA . VAL A 1 96 ? 17.481 8.165 12.261 1.00 9.88 111 VAL A CA 1
ATOM 807 C C . VAL A 1 96 ? 17.385 8.419 10.764 1.00 10.37 111 VAL A C 1
ATOM 808 O O . VAL A 1 96 ? 18.390 8.671 10.121 1.00 11.58 111 VAL A O 1
ATOM 812 N N . VAL A 1 97 ? 16.168 8.390 10.217 1.00 11.66 112 VAL A N 1
ATOM 813 C CA . VAL A 1 97 ? 15.944 8.775 8.824 1.00 12.91 112 VAL A CA 1
ATOM 814 C C . VAL A 1 97 ? 15.257 10.145 8.922 1.00 12.02 112 VAL A C 1
ATOM 815 O O . VAL A 1 97 ? 14.214 10.280 9.575 1.00 12.42 112 VAL A O 1
ATOM 819 N N . VAL A 1 98 ? 15.851 11.156 8.308 1.00 12.41 113 VAL A N 1
ATOM 820 C CA . VAL A 1 98 ? 15.261 12.488 8.288 1.00 13.02 113 VAL A CA 1
ATOM 821 C C . VAL A 1 98 ? 14.815 12.736 6.847 1.00 14.99 113 VAL A C 1
ATOM 822 O O . VAL A 1 98 ? 15.610 12.573 5.904 1.00 17.14 113 VAL A O 1
ATOM 826 N N . ASN A 1 99 ? 13.585 13.184 6.659 1.00 16.32 114 ASN A N 1
ATOM 827 C CA . ASN A 1 99 ? 13.089 13.470 5.311 1.00 18.58 114 ASN A CA 1
ATOM 828 C C . ASN A 1 99 ? 13.770 14.690 4.755 1.00 19.06 114 ASN A C 1
ATOM 829 O O . ASN A 1 99 ? 14.469 15.432 5.443 1.00 19.08 114 ASN A O 1
ATOM 834 N N . SER A 1 100 ? 13.534 14.887 3.455 1.00 19.31 115 SER A N 1
ATOM 835 C CA . SER A 1 100 ? 14.201 15.947 2.713 1.00 21.89 115 SER A CA 1
ATOM 836 C C . SER A 1 100 ? 13.826 17.336 3.222 1.00 22.30 115 SER A C 1
ATOM 837 O O . SER A 1 100 ? 14.524 18.297 2.954 1.00 25.30 115 SER A O 1
ATOM 840 N N . ASP A 1 101 ? 12.719 17.437 3.967 1.00 23.47 116 ASP A N 1
ATOM 841 C CA . ASP A 1 101 ? 12.335 18.685 4.612 1.00 23.65 116 ASP A CA 1
ATOM 842 C C . ASP A 1 101 ? 12.955 18.930 5.991 1.00 23.12 116 ASP A C 1
ATOM 843 O O . ASP A 1 101 ? 12.657 19.912 6.668 1.00 26.16 116 ASP A O 1
ATOM 848 N N . GLY A 1 102 ? 13.824 18.027 6.434 1.00 19.65 117 GLY A N 1
ATOM 849 C CA . GLY A 1 102 ? 14.488 18.261 7.714 1.00 19.54 117 GLY A CA 1
ATOM 850 C C . GLY A 1 102 ? 13.780 17.672 8.931 1.00 17.08 117 GLY A C 1
ATOM 851 O O . GLY A 1 102 ? 14.290 17.803 10.045 1.00 16.19 117 GLY A O 1
ATOM 852 N N . LYS A 1 103 ? 12.655 17.002 8.711 1.00 16.99 118 LYS A N 1
ATOM 853 C CA . LYS A 1 103 ? 11.906 16.431 9.815 1.00 14.75 118 LYS A CA 1
ATOM 854 C C . LYS A 1 103 ? 12.120 14.944 9.908 1.00 13.49 118 LYS A C 1
ATOM 855 O O . LYS A 1 103 ? 12.100 14.227 8.883 1.00 14.89 118 LYS A O 1
ATOM 861 N N . VAL A 1 104 ? 12.277 14.451 11.124 1.00 12.05 119 VAL A N 1
ATOM 862 C CA . VAL A 1 104 ? 12.506 13.011 11.326 1.00 11.40 119 VAL A CA 1
ATOM 863 C C . VAL A 1 104 ? 11.326 12.184 10.784 1.00 13.22 119 VAL A C 1
ATOM 864 O O . VAL A 1 104 ? 10.162 12.541 11.045 1.00 15.31 119 VAL A O 1
ATOM 868 N N . ARG A 1 105 ? 11.620 11.101 10.081 1.00 12.70 120 ARG A N 1
ATOM 869 C CA . ARG A 1 105 ? 10.618 10.110 9.672 1.00 15.21 120 ARG A CA 1
ATOM 870 C C . ARG A 1 105 ? 10.610 8.904 10.558 1.00 15.69 120 ARG A C 1
ATOM 871 O O . ARG A 1 105 ? 9.533 8.380 10.889 1.00 19.15 120 ARG A O 1
ATOM 879 N N . TYR A 1 106 ? 11.791 8.384 10.893 1.00 15.02 121 TYR A N 1
ATOM 880 C CA . TYR A 1 106 ? 11.885 7.097 11.555 1.00 15.33 121 TYR A CA 1
ATOM 881 C C . TYR A 1 106 ? 13.136 7.095 12.400 1.00 13.99 121 TYR A C 1
ATOM 882 O O . TYR A 1 106 ? 14.140 7.665 11.999 1.00 14.04 121 TYR A O 1
ATOM 891 N N . THR A 1 107 ? 13.053 6.482 13.566 1.00 13.84 122 THR A N 1
ATOM 892 C CA A THR A 1 107 ? 14.190 6.267 14.422 0.50 15.12 122 THR A CA 1
ATOM 893 C CA B THR A 1 107 ? 14.250 6.201 14.355 0.50 14.90 122 THR A CA 1
ATOM 894 C C . THR A 1 107 ? 14.152 4.791 14.899 1.00 14.03 122 THR A C 1
ATOM 895 O O . THR A 1 107 ? 13.072 4.233 15.128 1.00 16.97 122 THR A O 1
ATOM 902 N N . THR A 1 108 ? 15.297 4.183 15.127 1.00 13.60 123 THR A N 1
ATOM 903 C CA . THR A 1 108 ? 15.302 2.837 15.741 1.00 14.60 123 THR A CA 1
ATOM 904 C C . THR A 1 108 ? 15.154 3.021 17.220 1.00 18.19 123 THR A C 1
ATOM 905 O O . THR A 1 108 ? 16.032 3.533 17.827 1.00 21.44 123 THR A O 1
ATOM 909 N N . LYS A 1 109 ? 14.009 2.641 17.789 1.00 19.47 124 LYS A N 1
ATOM 910 C CA A LYS A 1 109 ? 13.748 2.817 19.204 0.50 20.33 124 LYS A CA 1
ATOM 911 C CA B LYS A 1 109 ? 13.857 2.826 19.237 0.50 20.38 124 LYS A CA 1
ATOM 912 C C . LYS A 1 109 ? 13.677 1.490 19.962 1.00 20.05 124 LYS A C 1
ATOM 913 O O . LYS A 1 109 ? 13.242 1.477 21.103 1.00 21.46 124 LYS A O 1
ATOM 924 N N . GLY A 1 110 ? 14.003 0.357 19.323 1.00 18.74 125 GLY A N 1
ATOM 925 C CA . GLY A 1 110 ? 13.912 -0.961 19.957 1.00 19.04 125 GLY A CA 1
ATOM 926 C C . GLY A 1 110 ? 15.147 -1.737 19.735 1.00 17.44 125 GLY A C 1
ATOM 927 O O . GLY A 1 110 ? 15.118 -2.958 19.773 1.00 20.14 125 GLY A O 1
ATOM 928 N N . GLY A 1 111 ? 16.269 -1.030 19.492 1.00 16.71 126 GLY A N 1
ATOM 929 C CA . GLY A 1 111 ? 17.517 -1.745 19.333 1.00 17.14 126 GLY A CA 1
ATOM 930 C C . GLY A 1 111 ? 17.482 -2.639 18.109 1.00 13.44 126 GLY A C 1
ATOM 931 O O . GLY A 1 111 ? 18.165 -3.661 18.059 1.00 16.31 126 GLY A O 1
ATOM 932 N N . GLU A 1 112 ? 16.760 -2.187 17.069 1.00 12.67 127 GLU A N 1
ATOM 933 C CA . GLU A 1 112 ? 16.616 -2.943 15.806 1.00 12.62 127 GLU A CA 1
ATOM 934 C C . GLU A 1 112 ? 17.949 -3.385 15.202 1.00 11.85 127 GLU A C 1
ATOM 935 O O . GLU A 1 112 ? 18.042 -4.454 14.607 1.00 13.25 127 GLU A O 1
ATOM 941 N N . LEU A 1 113 ? 18.983 -2.542 15.330 1.00 11.46 128 LEU A N 1
ATOM 942 C CA . LEU A 1 113 ? 20.311 -2.851 14.770 1.00 10.79 128 LEU A CA 1
ATOM 943 C C . LEU A 1 113 ? 21.344 -3.142 15.853 1.00 10.06 128 LEU A C 1
ATOM 944 O O . LEU A 1 113 ? 22.518 -3.300 15.527 1.00 10.42 128 LEU A O 1
ATOM 949 N N . ALA A 1 114 ? 20.905 -3.301 17.099 1.00 10.89 129 ALA A N 1
ATOM 950 C CA . ALA A 1 114 ? 21.883 -3.425 18.180 1.00 11.25 129 ALA A CA 1
ATOM 951 C C . ALA A 1 114 ? 22.629 -4.776 18.172 1.00 11.44 129 ALA A C 1
ATOM 952 O O . ALA A 1 114 ? 23.629 -4.922 18.867 1.00 12.32 129 ALA A O 1
ATOM 954 N N . ASN A 1 115 ? 22.122 -5.748 17.406 1.00 10.70 130 ASN A N 1
ATOM 955 C CA . ASN A 1 115 ? 22.836 -7.014 17.199 1.00 10.41 130 ASN A CA 1
ATOM 956 C C . ASN A 1 115 ? 23.303 -7.163 15.769 1.00 10.05 130 ASN A C 1
ATOM 957 O O . ASN A 1 115 ? 23.348 -8.283 15.249 1.00 10.63 130 ASN A O 1
ATOM 962 N N . ALA A 1 116 ? 23.692 -6.048 15.130 1.00 10.07 131 ALA A N 1
ATOM 963 C CA . ALA A 1 116 ? 24.087 -6.105 13.708 1.00 10.42 131 ALA A CA 1
ATOM 964 C C . ALA A 1 116 ? 25.239 -7.084 13.443 1.00 11.04 131 ALA A C 1
ATOM 965 O O . ALA A 1 116 ? 25.326 -7.607 12.338 1.00 11.52 131 ALA A O 1
ATOM 967 N N . ARG A 1 117 ? 26.110 -7.370 14.412 1.00 10.27 132 ARG A N 1
ATOM 968 C CA . ARG A 1 117 ? 27.176 -8.365 14.154 1.00 10.99 132 ARG A CA 1
ATOM 969 C C . ARG A 1 117 ? 26.642 -9.762 13.833 1.00 12.10 132 ARG A C 1
ATOM 970 O O . ARG A 1 117 ? 27.378 -10.563 13.277 1.00 13.33 132 ARG A O 1
ATOM 978 N N . LYS A 1 118 ? 25.395 -10.053 14.216 1.00 11.42 133 LYS A N 1
ATOM 979 C CA . LYS A 1 118 ? 24.762 -11.340 14.004 1.00 12.33 133 LYS A CA 1
ATOM 980 C C . LYS A 1 118 ? 23.900 -11.314 12.752 1.00 11.90 133 LYS A C 1
ATOM 981 O O . LYS A 1 118 ? 23.412 -12.371 12.351 1.00 13.58 133 LYS A O 1
ATOM 995 N N . SER A 1 120 ? 22.775 -10.983 8.818 1.00 11.79 135 SER A N 1
ATOM 996 C CA . SER A 1 120 ? 23.363 -11.288 7.515 1.00 12.30 135 SER A CA 1
ATOM 997 C C . SER A 1 120 ? 23.384 -10.041 6.654 1.00 11.36 135 SER A C 1
ATOM 998 O O . SER A 1 120 ? 22.670 -9.049 6.922 1.00 11.10 135 SER A O 1
ATOM 1001 N N . ASP A 1 121 ? 24.170 -10.064 5.563 1.00 12.28 136 ASP A N 1
ATOM 1002 C CA . ASP A 1 121 ? 24.138 -8.962 4.609 1.00 13.12 136 ASP A CA 1
ATOM 1003 C C . ASP A 1 121 ? 22.722 -8.770 4.040 1.00 12.37 136 ASP A C 1
ATOM 1004 O O . ASP A 1 121 ? 22.312 -7.642 3.789 1.00 12.76 136 ASP A O 1
ATOM 1009 N N . GLN A 1 122 ? 21.986 -9.863 3.832 1.00 12.38 137 GLN A N 1
ATOM 1010 C CA . GLN A 1 122 ? 20.654 -9.759 3.299 1.00 13.76 137 GLN A CA 1
ATOM 1011 C C . GLN A 1 122 ? 19.698 -9.130 4.349 1.00 12.14 137 GLN A C 1
ATOM 1012 O O . GLN A 1 122 ? 18.818 -8.331 3.999 1.00 12.67 137 GLN A O 1
ATOM 1018 N N . GLY A 1 123 ? 19.864 -9.480 5.646 1.00 11.87 138 GLY A N 1
ATOM 1019 C CA . GLY A 1 123 ? 19.046 -8.867 6.710 1.00 12.36 138 GLY A CA 1
ATOM 1020 C C . GLY A 1 123 ? 19.298 -7.364 6.771 1.00 10.46 138 GLY A C 1
ATOM 1021 O O . GLY A 1 123 ? 18.355 -6.600 6.930 1.00 11.38 138 GLY A O 1
ATOM 1022 N N . ILE A 1 124 ? 20.560 -6.950 6.617 1.00 10.62 139 ILE A N 1
ATOM 1023 C CA . ILE A 1 124 ? 20.885 -5.541 6.639 1.00 10.60 139 ILE A CA 1
ATOM 1024 C C . ILE A 1 124 ? 20.309 -4.842 5.396 1.00 10.01 139 ILE A C 1
ATOM 1025 O O . ILE A 1 124 ? 19.667 -3.778 5.490 1.00 11.16 139 ILE A O 1
ATOM 1030 N N . TYR A 1 125 ? 20.495 -5.466 4.223 1.00 10.62 140 TYR A N 1
ATOM 1031 C CA . TYR A 1 125 ? 19.891 -4.953 3.018 1.00 10.55 140 TYR A CA 1
ATOM 1032 C C . TYR A 1 125 ? 18.382 -4.772 3.197 1.00 11.15 140 TYR A C 1
ATOM 1033 O O . TYR A 1 125 ? 17.845 -3.700 2.893 1.00 11.83 140 TYR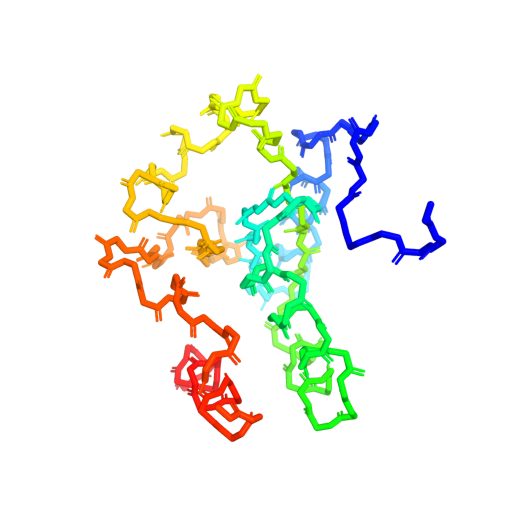 A O 1
ATOM 1042 N N . ASP A 1 126 ? 17.708 -5.795 3.724 1.00 11.58 141 ASP A N 1
ATOM 1043 C CA . ASP A 1 126 ? 16.245 -5.751 3.807 1.00 12.10 141 ASP A CA 1
ATOM 1044 C C . ASP A 1 126 ? 15.816 -4.605 4.738 1.00 12.28 141 ASP A C 1
ATOM 1045 O O . ASP A 1 126 ? 14.781 -3.940 4.509 1.00 13.71 141 ASP A O 1
ATOM 1050 N N . PHE A 1 127 ? 16.557 -4.411 5.829 1.00 11.43 142 PHE A N 1
ATOM 1051 C CA . PHE A 1 127 ? 16.217 -3.356 6.786 1.00 11.76 142 PHE A CA 1
ATOM 1052 C C . PHE A 1 127 ? 16.211 -1.994 6.070 1.00 11.77 142 PHE A C 1
ATOM 1053 O O . PHE A 1 127 ? 15.262 -1.197 6.189 1.00 12.84 142 PHE A O 1
ATOM 1061 N N . PHE A 1 128 ? 17.269 -1.678 5.342 1.00 11.46 143 PHE A N 1
ATOM 1062 C CA . PHE A 1 128 ? 17.353 -0.386 4.680 1.00 12.49 143 PHE A CA 1
ATOM 1063 C C . PHE A 1 128 ? 16.453 -0.279 3.451 1.00 13.32 143 PHE A C 1
ATOM 1064 O O . PHE A 1 128 ? 15.849 0.754 3.188 1.00 15.02 143 PHE A O 1
ATOM 1072 N N . ALA A 1 129 ? 16.271 -1.401 2.760 1.00 13.67 144 ALA A N 1
ATOM 1073 C CA . ALA A 1 129 ? 15.371 -1.442 1.597 1.00 16.06 144 ALA A CA 1
ATOM 1074 C C . ALA A 1 129 ? 13.936 -1.127 2.013 1.00 16.60 144 ALA A C 1
ATOM 1075 O O . ALA A 1 129 ? 13.226 -0.416 1.272 1.00 16.94 144 ALA A O 1
ATOM 1077 N N . LYS A 1 130 ? 13.472 -1.639 3.161 1.00 17.07 145 LYS A N 1
ATOM 1078 C CA A LYS A 1 130 ? 12.124 -1.349 3.646 0.50 18.32 145 LYS A CA 1
ATOM 1079 C CA B LYS A 1 130 ? 12.118 -1.342 3.600 0.50 18.44 145 LYS A CA 1
ATOM 1080 C C . LYS A 1 130 ? 11.899 0.148 3.772 1.00 18.22 145 LYS A C 1
ATOM 1081 O O . LYS A 1 130 ? 10.808 0.641 3.469 1.00 19.71 145 LYS A O 1
ATOM 1092 N N . ILE A 1 131 ? 12.915 0.884 4.258 1.00 16.66 146 ILE A N 1
ATOM 1093 C CA . ILE A 1 131 ? 12.797 2.322 4.397 1.00 18.88 146 ILE A CA 1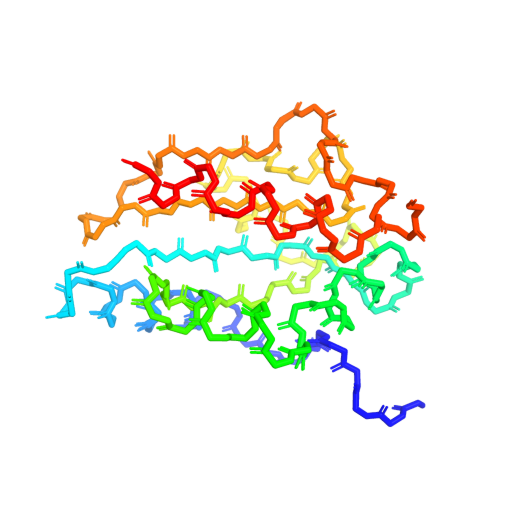
ATOM 1094 C C . ILE A 1 131 ? 12.629 2.978 3.013 1.00 20.30 146 ILE A C 1
ATOM 1095 O O . ILE A 1 131 ? 11.892 3.963 2.877 1.00 21.08 146 ILE A O 1
ATOM 1100 N N . THR A 1 132 ? 13.250 2.403 1.983 1.00 21.86 147 THR A N 1
ATOM 1101 C CA . THR A 1 132 ? 13.200 3.001 0.636 1.00 24.54 147 THR A CA 1
ATOM 1102 C C . THR A 1 132 ? 11.898 2.684 -0.099 1.00 26.28 147 THR A C 1
ATOM 1103 O O . THR A 1 132 ? 11.644 3.282 -1.146 1.00 27.14 147 THR A O 1
ATOM 1107 N N . GLU A 1 133 ? 11.093 1.755 0.430 1.00 27.83 148 GLU A N 1
ATOM 1108 C CA . GLU A 1 133 ? 9.794 1.384 -0.171 1.00 30.96 148 GLU A CA 1
ATOM 1109 C C . GLU A 1 133 ? 8.791 2.525 -0.104 1.00 32.45 148 GLU A C 1
ATOM 1110 O O . GLU A 1 133 ? 7.887 2.621 -0.972 1.00 33.99 148 GLU A O 1
#

InterPro domains:
  IPR012336 Thioredoxin-like fold [PF13899] (29-114)
  IPR013766 Thioredoxin domain [PS51352] (10-148)
  IPR036249 Thioredoxin-like superfamily [SSF52833] (1-126)

Solvent-accessible surface area: 7209 Å² total

B-factor: mean 18.76, std 7.65, range [8.66, 50.65]

CATH classification: 3.40.30.10

Organism: Xylella fastidiosa (strain Temecula1 / ATCC 700964) (NCBI:txid183190)

Sequence (130 aa):
ALNLPYDEHADAWTTQVKKKALAAGKKRRTHKKPTLLVFGANWCTTDCRALDKSLRRNQQKNTALIAKHFEVVVKIDVGNFDRRNLELLSQAYGDPIQDGIPAVVVVNSDGKVRYTTTKKGGELANARKSDQGIYDFFAKKITE

Foldseek 3Di:
DPDAPDDPPDPQVVVVVVQLVVCLVVQAKAKEWEDARVQPLQVLLVVLCPDPVNVVLDVVHYRYDYDYCDPVNPCQVVCVVQPVLPVQHPRKMWIAGSVRHTDDINNNCLSRVNVPDSVSSSVVSVVVVD

Nearest PDB structures (foldseek):
  3fk8-assembly1_A  TM=1.008E+00  e=2.525E-27  Xylella fastidiosa Temecula1
  2vm1-assembly1_A  TM=7.757E-01  e=1.571E-04  Hordeum vulgare subsp. vulgare
  2vm2-assembly3_C  TM=7.848E-01  e=2.949E-04  Hordeum vulgare subsp. vulgare
  2lns-assembly1_B  TM=6.568E-01  e=9.153E-04  Homo sapiens
  4kun-assembly1_B  TM=7.090E-01  e=1.240E-01  Legionella pneumophila str. Paris

Radius of gyration: 13.44 Å; Cα contacts (8 Å, |Δi|>4): 250; chains: 1; bounding box: 34×32×31 Å

Secondary structure (DSSP, 8-state):
--S-SS-TT--HHHHHHHHHHHHHHHT--EEEEEE-TT-HHHHHHHHHHTSHHHHHHHHHH-EEEEEE-TTTTSSHHHHHHTT-GGGG-SSEEEEE-TTS-EEEE--S-TTTTTT--HHHHHHHHHHHH-